Protein AF-A0A3T1D2M1-F1 (afdb_monomer)

Solvent-accessible surface area (backbone atoms only — not comparable to full-atom values): 4278 Å² total; per-residue (Å²): 132,87,87,71,50,73,70,58,49,46,50,70,75,47,40,73,67,57,51,51,52,39,69,77,33,63,79,47,44,64,53,53,51,52,49,53,52,50,53,51,51,49,51,53,50,52,52,53,51,50,54,49,52,53,50,51,53,51,51,51,53,51,54,51,52,52,58,53,57,62,62,75,76,107

Mean predicted aligned error: 13.31 Å

Sequence (74 aa):
MANISNEELEKILISDESRKYLEEHPSINGRAAKIYASESLNCATNKATYELNKAVKKVNNVMTKLKFTTKTQG

Organism: NCBI:txid2507935

Foldseek 3Di:
DDPDDVVNVCCVVAPPVNVVVCVVCVVCVVVVVVVVVVVVVVVVVVVVVVVVVVVVVVVVVVVVVVVVVVVVVD

Secondary structure (DSSP, 8-state):
-----HHHHHHHHS-HHHHHHHHH-HHHHHHHHHHHHHHHHHHHHHHHHHHHHHHHHHHHHHHHHHHHHHHS--

pLDDT: mean 72.81, std 11.51, range [43.03, 9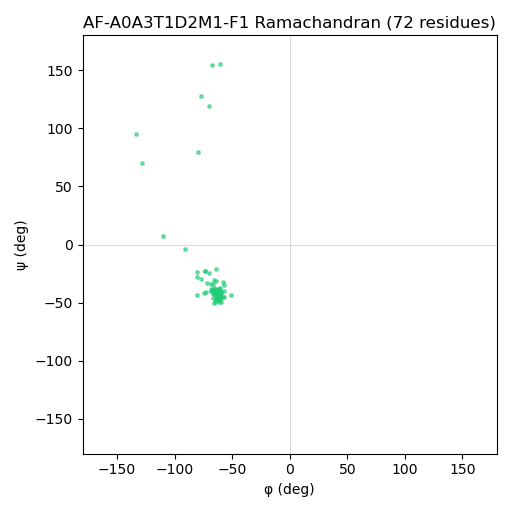2.31]

Structure (mmCIF, N/CA/C/O backbone):
data_AF-A0A3T1D2M1-F1
#
_entry.id   AF-A0A3T1D2M1-F1
#
loop_
_atom_site.group_PDB
_atom_site.id
_atom_site.type_symbol
_atom_site.label_atom_id
_atom_site.label_alt_id
_atom_site.label_comp_id
_atom_site.label_asym_id
_atom_site.label_entity_id
_atom_site.label_seq_id
_atom_site.pdbx_PDB_ins_code
_atom_site.Cartn_x
_atom_site.Cartn_y
_atom_site.Cartn_z
_atom_site.occupancy
_atom_site.B_iso_or_equiv
_atom_site.auth_seq_id
_atom_site.auth_comp_id
_atom_site.auth_asym_id
_atom_site.auth_atom_id
_atom_site.pdbx_PDB_model_num
ATOM 1 N N . MET A 1 1 ? -17.277 12.861 -6.842 1.00 43.03 1 MET A N 1
ATOM 2 C CA . MET A 1 1 ? -16.102 11.976 -6.992 1.00 43.03 1 MET A CA 1
ATOM 3 C C . MET A 1 1 ? -15.778 11.947 -8.469 1.00 43.03 1 MET A C 1
ATOM 5 O O . MET A 1 1 ? -16.686 11.678 -9.241 1.00 43.03 1 MET A O 1
ATOM 9 N N . ALA A 1 2 ? -14.573 12.351 -8.868 1.00 51.78 2 ALA A N 1
ATOM 10 C CA . ALA A 1 2 ? -14.197 12.337 -10.278 1.00 51.78 2 ALA A CA 1
ATOM 11 C C . ALA A 1 2 ? -14.037 10.877 -10.734 1.00 51.78 2 ALA A C 1
ATOM 13 O O . ALA A 1 2 ? -13.227 10.149 -10.162 1.00 51.78 2 ALA A O 1
ATOM 14 N N . ASN A 1 3 ? -14.833 10.456 -11.719 1.00 66.12 3 ASN A N 1
ATOM 15 C CA . ASN A 1 3 ? -14.678 9.169 -12.397 1.00 66.12 3 ASN A CA 1
ATOM 16 C C . ASN A 1 3 ? -13.550 9.310 -13.423 1.00 66.12 3 ASN A C 1
ATOM 18 O O . ASN A 1 3 ? -13.811 9.545 -14.597 1.00 66.12 3 ASN A O 1
ATOM 22 N N . ILE A 1 4 ? -12.306 9.232 -12.958 1.00 67.88 4 ILE A N 1
ATOM 23 C CA . ILE A 1 4 ? -11.147 9.094 -13.841 1.00 67.88 4 ILE A CA 1
ATOM 24 C C . ILE A 1 4 ? -11.092 7.636 -14.298 1.00 67.88 4 ILE A C 1
ATOM 26 O O . ILE A 1 4 ? -11.168 6.721 -13.473 1.00 67.88 4 ILE A O 1
ATOM 30 N N . SER A 1 5 ? -11.009 7.423 -15.610 1.00 77.00 5 SER A N 1
ATOM 31 C CA . SER A 1 5 ? -10.834 6.087 -16.185 1.00 77.00 5 SER A CA 1
ATOM 32 C C . SER A 1 5 ? -9.455 5.518 -15.833 1.00 77.00 5 SER A C 1
ATOM 34 O O . SER A 1 5 ? -8.508 6.271 -15.610 1.00 77.00 5 SER A O 1
ATOM 36 N N . ASN A 1 6 ? -9.307 4.189 -15.800 1.00 71.75 6 ASN A N 1
ATOM 37 C CA . ASN A 1 6 ? -8.009 3.564 -15.509 1.00 71.75 6 ASN A CA 1
ATOM 38 C C . ASN A 1 6 ? -6.910 4.019 -16.489 1.00 71.75 6 ASN A C 1
ATOM 40 O O . ASN A 1 6 ? -5.778 4.216 -16.063 1.00 71.75 6 ASN A O 1
ATOM 44 N N . GLU A 1 7 ? -7.249 4.255 -17.760 1.00 69.75 7 GLU A N 1
ATOM 45 C CA . GLU A 1 7 ? -6.317 4.760 -18.780 1.00 69.75 7 GLU A CA 1
ATOM 46 C C . GLU A 1 7 ? -5.864 6.202 -18.509 1.00 69.75 7 GLU A C 1
ATOM 48 O O . GLU A 1 7 ? -4.697 6.541 -18.705 1.00 69.75 7 GLU A O 1
ATOM 53 N N . GLU A 1 8 ? -6.759 7.071 -18.036 1.00 67.06 8 GLU A N 1
ATOM 54 C CA . GLU A 1 8 ? -6.387 8.423 -17.603 1.00 67.06 8 GLU A CA 1
ATOM 55 C C . GLU A 1 8 ? -5.540 8.391 -16.328 1.00 67.06 8 GLU A C 1
ATOM 57 O O . GLU A 1 8 ? -4.575 9.142 -16.207 1.00 67.06 8 GLU A O 1
ATOM 62 N N . LEU A 1 9 ? -5.856 7.486 -15.399 1.00 68.88 9 LEU A N 1
ATOM 63 C CA . LEU A 1 9 ? -5.073 7.248 -14.186 1.00 68.88 9 LEU A CA 1
ATOM 64 C C . LEU A 1 9 ? -3.650 6.794 -14.525 1.00 68.88 9 LEU A C 1
ATOM 66 O O . LEU A 1 9 ? -2.690 7.274 -13.929 1.00 68.88 9 LEU A O 1
ATOM 70 N N . GLU A 1 10 ? -3.506 5.922 -15.518 1.00 60.50 10 GLU A N 1
ATOM 71 C CA . GLU A 1 10 ? -2.216 5.413 -15.977 1.00 60.50 10 GLU A CA 1
ATOM 72 C C . GLU A 1 10 ? -1.365 6.509 -16.638 1.00 60.50 10 GLU A C 1
ATOM 74 O O . GLU A 1 10 ? -0.171 6.606 -16.356 1.00 60.50 10 GLU A O 1
ATOM 79 N N . LYS A 1 11 ? -1.981 7.400 -17.430 1.00 63.47 11 LYS A N 1
ATOM 80 C CA . LYS A 1 11 ? -1.309 8.578 -18.018 1.00 63.47 11 LYS A CA 1
ATOM 81 C C . LYS A 1 11 ? -0.870 9.607 -16.975 1.00 63.47 11 LYS A C 1
ATOM 83 O O . LYS A 1 11 ? 0.153 10.261 -17.157 1.00 63.47 11 LYS A O 1
ATOM 88 N N . ILE A 1 12 ? -1.633 9.764 -15.892 1.00 65.56 12 ILE A N 1
ATOM 89 C CA . ILE A 1 12 ? -1.284 10.668 -14.784 1.00 65.56 12 ILE A CA 1
ATOM 90 C C . ILE A 1 12 ? -0.151 10.078 -13.938 1.00 65.56 12 ILE A C 1
ATOM 92 O O . ILE A 1 12 ? 0.750 10.802 -13.519 1.00 65.56 12 ILE A O 1
ATOM 96 N N . LEU A 1 13 ? -0.201 8.772 -13.665 1.00 61.84 13 LEU A N 1
ATOM 97 C CA . LEU A 1 13 ? 0.767 8.095 -12.800 1.00 61.84 13 LEU A CA 1
ATOM 98 C C . LEU A 1 13 ? 2.106 7.833 -13.494 1.00 61.84 13 LEU A C 1
ATOM 100 O O . LEU A 1 13 ? 3.136 7.800 -12.821 1.00 61.84 13 LEU A O 1
ATOM 104 N N . ILE A 1 14 ? 2.102 7.644 -14.816 1.00 66.31 14 ILE A N 1
ATOM 105 C CA . ILE A 1 14 ? 3.304 7.385 -15.607 1.00 66.31 14 ILE A CA 1
ATOM 106 C C . ILE A 1 14 ? 3.266 8.276 -16.847 1.00 66.31 14 ILE A C 1
ATOM 108 O O . ILE A 1 14 ? 2.672 7.920 -17.866 1.00 66.31 14 ILE A O 1
ATOM 112 N N . SER A 1 15 ? 3.923 9.434 -16.757 1.00 72.81 15 SER A N 1
ATOM 113 C CA . SER A 1 15 ? 4.083 10.336 -17.899 1.00 72.81 15 SER A CA 1
ATOM 114 C C . SER A 1 15 ? 4.848 9.662 -19.044 1.00 72.81 15 SER A C 1
ATOM 116 O O . SER A 1 15 ? 5.666 8.764 -18.820 1.00 72.81 15 SER A O 1
ATOM 118 N N . ASP A 1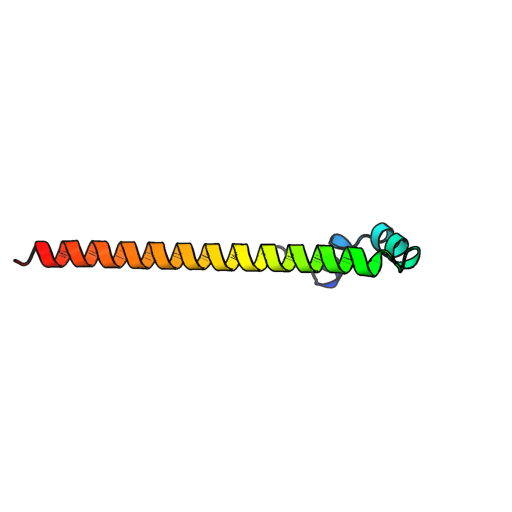 16 ? 4.638 10.135 -20.274 1.00 72.62 16 ASP A N 1
ATOM 119 C CA . ASP A 1 16 ? 5.352 9.630 -21.457 1.00 72.62 16 ASP A CA 1
ATOM 120 C C . ASP A 1 16 ? 6.881 9.767 -21.320 1.00 72.62 16 ASP A C 1
ATOM 122 O O . ASP A 1 16 ? 7.631 8.910 -21.784 1.00 72.62 16 ASP A O 1
ATOM 126 N N . GLU A 1 17 ? 7.353 10.799 -20.615 1.00 66.31 17 GLU A N 1
ATOM 127 C CA . GLU A 1 17 ? 8.770 10.990 -20.274 1.00 66.31 17 GLU A CA 1
ATOM 128 C C . GLU A 1 17 ? 9.282 9.917 -19.311 1.00 66.31 17 GLU A C 1
ATOM 130 O O . GLU A 1 17 ? 10.361 9.364 -19.520 1.00 66.31 17 GLU A O 1
ATOM 135 N N . SER A 1 18 ? 8.492 9.569 -18.291 1.00 68.88 18 SER A N 1
ATOM 136 C CA . SER A 1 18 ? 8.834 8.491 -17.357 1.00 68.88 18 SER A CA 1
ATOM 137 C C . SER A 1 18 ? 8.874 7.142 -18.075 1.00 68.88 18 SER A C 1
ATOM 139 O O . SER A 1 18 ? 9.759 6.329 -17.818 1.00 68.88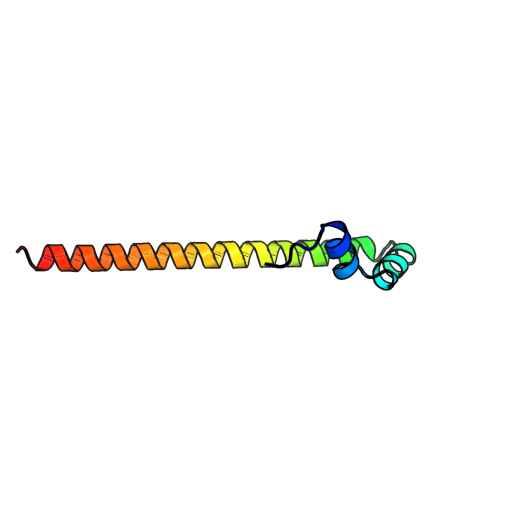 18 SER A O 1
ATOM 141 N N . ARG A 1 19 ? 7.948 6.918 -19.014 1.00 69.00 19 ARG A N 1
ATOM 142 C CA . ARG A 1 19 ? 7.891 5.699 -19.826 1.00 69.00 19 ARG A CA 1
ATOM 143 C C . ARG A 1 19 ? 9.118 5.570 -20.733 1.00 69.00 19 ARG A C 1
ATOM 145 O O . ARG A 1 19 ? 9.796 4.548 -20.668 1.00 69.00 19 ARG A O 1
ATOM 152 N N . LYS A 1 20 ? 9.465 6.626 -21.478 1.00 72.62 20 LYS A N 1
ATOM 153 C CA . LYS A 1 20 ? 10.685 6.669 -22.306 1.00 72.62 20 LYS A CA 1
ATOM 154 C C . LYS A 1 20 ? 11.954 6.443 -21.492 1.00 72.62 20 LYS A C 1
ATOM 156 O O . LYS A 1 20 ? 12.793 5.638 -21.877 1.00 72.62 20 LYS A O 1
ATOM 161 N N . TYR A 1 21 ? 12.071 7.097 -20.339 1.00 70.38 21 TYR A N 1
ATOM 162 C CA . TYR A 1 21 ? 13.233 6.939 -19.468 1.00 70.38 21 TYR A CA 1
ATOM 163 C C . TYR A 1 21 ? 13.403 5.491 -18.973 1.00 70.38 21 TYR A C 1
ATOM 165 O O . TYR A 1 21 ? 14.518 4.977 -18.897 1.00 70.38 21 TYR A O 1
ATOM 173 N N . LEU A 1 22 ? 12.303 4.802 -18.657 1.00 69.38 22 LEU A N 1
ATOM 174 C CA . LEU A 1 22 ? 12.330 3.397 -18.240 1.00 69.38 22 LEU A CA 1
ATOM 175 C C . LEU A 1 22 ? 12.654 2.434 -19.394 1.00 69.38 22 LEU A C 1
ATOM 177 O O . LEU A 1 22 ? 13.307 1.414 -19.162 1.00 69.38 22 LEU A O 1
ATOM 181 N N . GLU A 1 23 ? 12.231 2.751 -20.619 1.00 68.94 23 GLU A N 1
ATOM 182 C CA . GLU A 1 23 ? 12.583 1.999 -21.833 1.00 68.94 23 GLU A CA 1
ATOM 183 C C . GLU A 1 23 ? 14.071 2.153 -22.193 1.00 68.94 23 GLU A C 1
ATOM 185 O O . GLU A 1 23 ? 14.727 1.167 -22.531 1.00 68.94 23 GLU A O 1
ATOM 190 N N . GLU A 1 24 ? 14.628 3.358 -22.051 1.00 72.75 24 GLU A N 1
ATOM 191 C CA . GLU A 1 24 ? 16.047 3.654 -22.302 1.00 72.75 24 GLU A CA 1
ATOM 192 C C . GLU A 1 24 ? 16.976 3.112 -21.199 1.00 72.75 24 GLU A C 1
ATOM 194 O O . GLU A 1 24 ? 18.161 2.855 -21.435 1.00 72.75 24 GLU A O 1
ATOM 199 N N . HIS A 1 25 ? 16.443 2.879 -19.995 1.00 69.25 25 HIS A N 1
ATOM 200 C CA . HIS A 1 25 ? 17.199 2.387 -18.845 1.00 69.25 25 HIS A CA 1
ATOM 201 C C . HIS A 1 25 ? 16.556 1.145 -18.192 1.00 69.25 25 HIS A C 1
ATOM 203 O O . HIS A 1 25 ? 16.112 1.190 -17.039 1.00 69.25 25 HIS A O 1
ATOM 209 N N . PRO A 1 26 ? 16.581 -0.028 -18.854 1.00 64.44 26 PRO A N 1
ATOM 210 C CA . PRO A 1 26 ? 15.936 -1.249 -18.357 1.00 64.44 26 PRO A CA 1
ATOM 211 C C . PRO A 1 26 ? 16.529 -1.782 -17.039 1.00 64.44 26 PRO A C 1
ATOM 213 O O . PRO A 1 26 ? 15.855 -2.490 -16.293 1.00 64.44 26 PRO A O 1
ATOM 216 N N . SER A 1 27 ? 17.764 -1.408 -16.688 1.00 68.50 27 SER A N 1
ATOM 217 C CA . SER A 1 27 ? 18.354 -1.697 -15.371 1.00 68.50 27 SER A CA 1
ATOM 218 C C . SER A 1 27 ? 17.713 -0.886 -14.232 1.00 68.50 27 SER A C 1
ATOM 220 O O . SER A 1 27 ? 17.713 -1.326 -13.079 1.00 68.50 27 SER A O 1
ATOM 222 N N . ILE A 1 28 ? 17.121 0.273 -14.544 1.00 63.06 28 ILE A N 1
ATOM 223 C CA . ILE A 1 28 ? 16.399 1.138 -13.605 1.00 63.06 28 ILE A CA 1
ATOM 224 C C . ILE A 1 28 ? 14.977 0.624 -13.376 1.00 63.06 28 ILE A C 1
ATOM 226 O O . ILE A 1 28 ? 14.488 0.765 -12.258 1.00 63.06 28 ILE A O 1
ATOM 230 N N . ASN A 1 29 ? 14.355 -0.070 -14.339 1.00 63.88 29 ASN A N 1
ATOM 231 C CA . ASN A 1 29 ? 13.037 -0.704 -14.164 1.00 63.88 29 ASN A CA 1
ATOM 232 C C . ASN A 1 29 ? 12.977 -1.587 -12.908 1.00 63.88 29 ASN A C 1
ATOM 234 O O . ASN A 1 29 ? 12.047 -1.479 -12.111 1.00 63.88 29 ASN A O 1
ATOM 238 N N . GLY A 1 30 ? 14.016 -2.391 -12.657 1.00 65.12 30 GLY A N 1
ATOM 239 C CA . GLY A 1 30 ? 14.098 -3.206 -11.441 1.00 65.12 30 GLY A CA 1
ATOM 240 C C . GLY A 1 30 ? 14.221 -2.385 -10.149 1.00 65.12 30 GLY A C 1
ATOM 241 O O . GLY A 1 30 ? 13.742 -2.807 -9.096 1.00 65.12 30 GLY A O 1
ATOM 242 N N . ARG A 1 31 ? 14.842 -1.199 -10.205 1.00 64.06 31 ARG A N 1
ATOM 243 C CA . ARG A 1 31 ? 14.993 -0.290 -9.056 1.00 64.06 31 ARG A CA 1
ATOM 244 C C . ARG A 1 31 ? 13.722 0.523 -8.810 1.00 64.06 31 ARG A C 1
ATOM 246 O O . ARG A 1 31 ? 13.288 0.613 -7.666 1.00 64.06 31 ARG A O 1
ATOM 253 N N . ALA A 1 32 ? 13.105 1.044 -9.866 1.00 66.62 32 ALA A N 1
ATOM 254 C CA . ALA A 1 32 ? 11.824 1.735 -9.820 1.00 66.62 32 ALA A CA 1
ATOM 255 C C . ALA A 1 32 ? 10.719 0.800 -9.307 1.00 66.62 32 ALA A C 1
ATOM 257 O O . ALA A 1 32 ? 10.032 1.146 -8.350 1.00 66.62 32 ALA A O 1
ATOM 258 N N . ALA A 1 33 ? 10.624 -0.427 -9.833 1.00 68.69 33 ALA A N 1
ATOM 259 C CA . ALA A 1 33 ? 9.658 -1.426 -9.370 1.00 68.69 33 ALA A CA 1
ATOM 260 C C . ALA A 1 33 ? 9.800 -1.739 -7.870 1.00 68.69 33 ALA A C 1
ATOM 262 O O . ALA A 1 33 ? 8.797 -1.843 -7.165 1.00 68.69 33 ALA A O 1
ATOM 263 N N . LYS A 1 34 ? 11.033 -1.827 -7.348 1.00 65.00 34 LYS A N 1
ATOM 264 C CA . LYS A 1 34 ? 11.278 -2.016 -5.906 1.00 65.00 34 LYS A CA 1
ATOM 265 C C . LYS A 1 34 ? 10.802 -0.830 -5.067 1.00 65.00 34 LYS A C 1
ATOM 267 O O . LYS A 1 34 ? 10.233 -1.047 -3.998 1.00 65.00 34 LYS A O 1
ATOM 272 N N . ILE A 1 35 ? 11.017 0.400 -5.536 1.00 68.75 35 ILE A N 1
ATOM 273 C CA . ILE A 1 35 ? 10.557 1.614 -4.847 1.00 68.75 35 ILE A CA 1
ATOM 274 C C . ILE A 1 35 ? 9.026 1.656 -4.840 1.00 68.75 35 ILE A C 1
ATOM 276 O O . ILE A 1 35 ? 8.436 1.750 -3.769 1.00 68.75 35 ILE A O 1
ATOM 280 N N . TYR A 1 36 ? 8.375 1.471 -5.993 1.00 73.69 36 TYR A N 1
ATOM 281 C CA . TYR A 1 36 ? 6.912 1.448 -6.080 1.00 73.69 36 TYR A CA 1
ATOM 282 C C . TYR A 1 36 ? 6.282 0.335 -5.236 1.00 73.69 36 TYR A C 1
ATOM 284 O O . TYR A 1 36 ? 5.276 0.577 -4.568 1.00 73.69 36 TYR A O 1
ATOM 292 N N . ALA A 1 37 ? 6.874 -0.864 -5.209 1.00 63.56 37 ALA A N 1
ATOM 293 C CA . ALA A 1 37 ? 6.409 -1.954 -4.353 1.00 63.56 37 ALA A CA 1
ATOM 294 C C . ALA A 1 37 ? 6.529 -1.604 -2.859 1.00 63.56 37 ALA A C 1
ATOM 296 O O . ALA A 1 37 ? 5.604 -1.864 -2.090 1.00 63.56 37 ALA A O 1
ATOM 297 N N . SER A 1 38 ? 7.636 -0.969 -2.460 1.00 66.31 38 SER A N 1
ATOM 298 C CA . SER A 1 38 ? 7.872 -0.542 -1.073 1.00 66.31 38 SER A CA 1
ATOM 299 C C . SER A 1 38 ? 6.891 0.551 -0.642 1.00 66.31 38 SER A C 1
ATOM 301 O O . SER A 1 38 ? 6.269 0.442 0.412 1.00 66.31 38 SER A O 1
ATOM 303 N N . GLU A 1 39 ? 6.680 1.561 -1.485 1.00 72.81 39 GLU A N 1
ATOM 304 C CA . GLU A 1 39 ? 5.716 2.638 -1.231 1.00 72.81 39 GLU A CA 1
ATOM 305 C C . GLU A 1 39 ? 4.270 2.123 -1.203 1.00 72.81 39 GLU A C 1
ATOM 307 O O . GLU A 1 39 ? 3.483 2.507 -0.335 1.00 72.81 39 GLU A O 1
ATOM 312 N N . SER A 1 40 ? 3.924 1.180 -2.087 1.00 72.69 40 SER A N 1
ATOM 313 C CA . SER A 1 40 ? 2.607 0.528 -2.087 1.00 72.69 40 SER A CA 1
ATOM 314 C C . SER A 1 40 ? 2.362 -0.251 -0.792 1.00 72.69 40 SER A C 1
ATOM 316 O O . SER A 1 40 ? 1.283 -0.150 -0.203 1.00 72.69 40 SER A O 1
ATOM 318 N N . LEU A 1 41 ? 3.371 -0.984 -0.308 1.00 72.75 41 LEU A N 1
ATOM 319 C CA . LEU A 1 41 ? 3.303 -1.713 0.960 1.00 72.75 41 LEU A CA 1
ATOM 320 C C . LEU A 1 41 ? 3.181 -0.762 2.160 1.00 72.75 41 LEU A C 1
ATOM 322 O O . LEU A 1 41 ? 2.362 -1.002 3.053 1.00 72.75 41 LEU A O 1
ATOM 326 N N . ASN A 1 42 ? 3.938 0.338 2.166 1.00 74.38 42 ASN A N 1
ATOM 327 C CA . ASN A 1 42 ? 3.853 1.372 3.199 1.00 74.38 42 ASN A CA 1
ATOM 328 C C . ASN A 1 42 ? 2.452 1.996 3.247 1.00 74.38 42 ASN A C 1
ATOM 330 O O . ASN A 1 42 ? 1.846 2.093 4.317 1.00 74.38 42 ASN A O 1
ATOM 334 N N . CYS A 1 43 ? 1.894 2.359 2.090 1.00 80.81 43 CYS A N 1
ATOM 335 C CA . CYS A 1 43 ? 0.546 2.912 1.986 1.00 80.81 43 CYS A CA 1
ATOM 336 C C . CYS A 1 43 ? -0.520 1.928 2.502 1.00 80.81 43 CYS A C 1
ATOM 338 O O . CYS A 1 43 ? -1.370 2.299 3.320 1.00 80.81 43 CYS A O 1
ATOM 340 N N . ALA A 1 44 ? -0.439 0.654 2.098 1.00 77.44 44 ALA A N 1
ATOM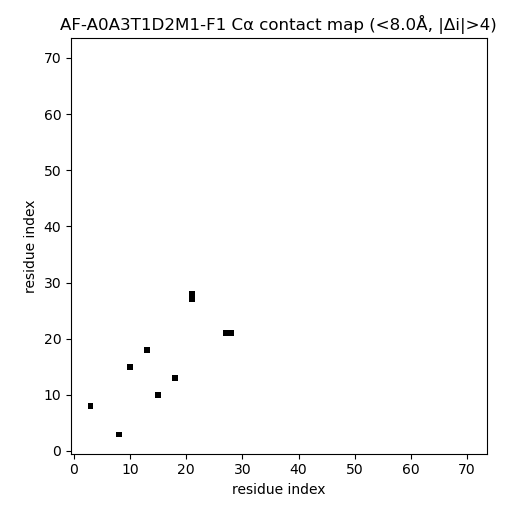 341 C CA . ALA A 1 44 ? -1.346 -0.392 2.571 1.00 77.44 44 ALA A CA 1
ATOM 342 C C . ALA A 1 44 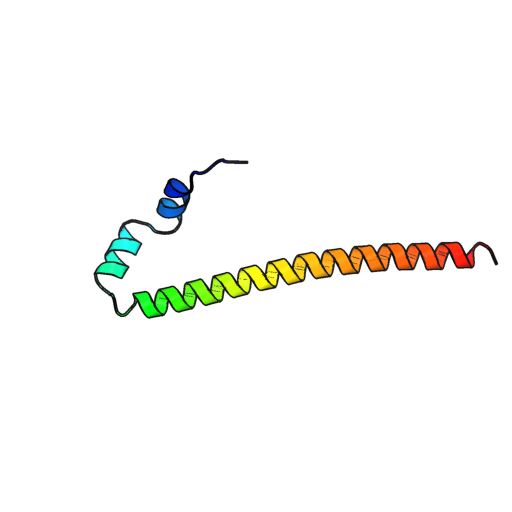? -1.263 -0.586 4.097 1.00 77.44 44 ALA A C 1
ATOM 344 O O . ALA A 1 44 ? -2.293 -0.658 4.773 1.00 77.44 44 ALA A O 1
ATOM 345 N N . THR A 1 45 ? -0.048 -0.591 4.649 1.00 84.00 45 THR A N 1
ATOM 346 C CA . THR A 1 45 ? 0.206 -0.731 6.093 1.00 84.00 45 THR A CA 1
ATOM 347 C C . THR A 1 45 ? -0.360 0.448 6.884 1.00 84.00 45 THR A C 1
ATOM 349 O O . THR A 1 45 ? -1.033 0.258 7.902 1.00 84.00 45 THR A O 1
ATOM 352 N N . ASN A 1 46 ? -0.164 1.673 6.393 1.00 86.25 46 ASN A N 1
ATOM 353 C CA . ASN A 1 46 ? -0.704 2.881 7.015 1.00 86.25 46 ASN A CA 1
ATOM 354 C C . ASN A 1 46 ? -2.238 2.879 7.019 1.00 86.25 46 ASN A C 1
ATOM 356 O O . ASN A 1 46 ? -2.858 3.194 8.038 1.00 86.25 46 ASN A O 1
ATOM 360 N N . LYS A 1 47 ? -2.863 2.456 5.914 1.00 89.75 47 LYS A N 1
ATOM 361 C CA . LYS A 1 47 ? -4.323 2.320 5.823 1.00 89.75 47 LYS A CA 1
ATOM 362 C C . LYS A 1 47 ? -4.861 1.270 6.797 1.00 89.75 47 LYS A C 1
ATOM 364 O O . LYS A 1 47 ? -5.833 1.540 7.502 1.00 89.75 47 LYS A O 1
ATOM 369 N N . ALA A 1 48 ? -4.219 0.104 6.875 1.00 84.19 48 ALA A N 1
ATOM 370 C CA . ALA A 1 48 ? -4.597 -0.946 7.820 1.00 84.19 48 ALA A CA 1
ATOM 371 C C . ALA A 1 48 ? -4.487 -0.460 9.276 1.00 84.19 48 ALA A C 1
ATOM 373 O O . ALA A 1 48 ? -5.414 -0.637 10.066 1.00 84.19 48 ALA A O 1
ATOM 374 N N . THR A 1 49 ? -3.396 0.234 9.606 1.00 90.00 49 THR A N 1
ATOM 375 C CA . THR A 1 49 ? -3.165 0.821 10.935 1.00 90.00 49 THR A CA 1
ATOM 376 C C . THR A 1 49 ? -4.228 1.861 11.289 1.00 90.00 49 THR A C 1
ATOM 378 O O . THR A 1 49 ? -4.737 1.883 12.412 1.00 90.00 49 THR A O 1
ATOM 381 N N . TYR A 1 50 ? -4.610 2.715 10.336 1.00 92.31 50 TYR A N 1
ATOM 382 C CA . TYR A 1 50 ? -5.668 3.704 10.532 1.00 92.31 50 TYR A CA 1
ATOM 383 C C . TYR A 1 50 ? -7.022 3.052 10.854 1.00 92.31 50 TYR A C 1
ATOM 385 O O . TYR A 1 50 ? -7.667 3.426 11.839 1.00 92.31 50 TYR A O 1
ATOM 393 N N . GLU A 1 51 ? -7.445 2.058 10.067 1.00 90.94 51 GLU A N 1
ATOM 394 C CA . GLU A 1 51 ? -8.718 1.363 10.299 1.00 90.94 51 GLU A CA 1
ATOM 395 C C . GLU A 1 51 ? -8.707 0.574 11.616 1.00 90.94 51 GLU A C 1
ATOM 397 O O . GLU A 1 51 ? -9.692 0.608 12.359 1.00 90.94 51 GLU A O 1
ATOM 402 N N . LEU A 1 52 ? -7.575 -0.045 11.973 1.00 90.44 52 LEU A N 1
ATOM 403 C CA . LEU A 1 52 ? -7.401 -0.700 13.270 1.00 90.44 52 LEU A CA 1
ATOM 404 C C . LEU A 1 52 ? -7.577 0.298 14.423 1.00 90.44 52 LEU A C 1
ATOM 406 O O . LEU A 1 52 ? -8.375 0.066 15.331 1.00 90.44 52 LEU A O 1
ATOM 410 N N . ASN A 1 53 ? -6.903 1.447 14.366 1.00 90.38 53 ASN A N 1
ATOM 411 C CA . ASN A 1 53 ? -7.010 2.485 15.394 1.00 90.38 53 ASN A CA 1
ATOM 412 C C . ASN A 1 53 ? -8.438 3.028 15.528 1.00 90.38 53 ASN A C 1
ATOM 414 O O . ASN A 1 53 ? -8.915 3.304 16.633 1.00 90.38 53 ASN A O 1
ATOM 418 N N . LYS A 1 54 ? -9.151 3.164 14.410 1.00 91.81 54 LYS A N 1
ATOM 419 C CA . LYS A 1 54 ? -10.562 3.558 14.392 1.00 91.81 54 LYS A CA 1
ATOM 420 C C . LYS A 1 54 ? -11.452 2.501 15.049 1.00 91.81 54 LYS A C 1
ATOM 422 O O . LYS A 1 54 ? -12.341 2.865 15.823 1.00 91.81 54 LYS A O 1
ATOM 427 N N . ALA A 1 55 ? -11.211 1.216 14.789 1.00 89.00 55 ALA A N 1
ATOM 428 C CA . ALA A 1 55 ? -11.924 0.118 15.436 1.00 89.00 55 ALA A CA 1
ATOM 429 C C . ALA A 1 55 ? -11.656 0.083 16.950 1.00 89.00 55 ALA A C 1
ATOM 431 O O . ALA A 1 55 ? -12.604 0.066 17.735 1.00 89.00 55 ALA A O 1
ATOM 432 N N . VAL A 1 56 ? -10.391 0.191 17.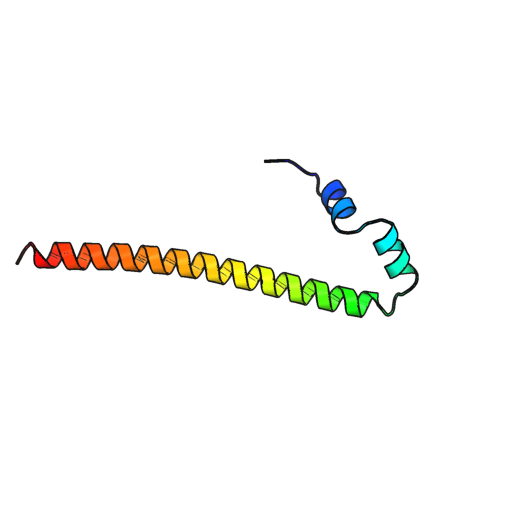369 1.00 91.62 56 VAL A N 1
ATOM 433 C CA . VAL A 1 56 ? -9.992 0.245 18.787 1.00 91.62 56 VAL A CA 1
ATOM 434 C C . VAL A 1 56 ? -10.673 1.409 19.510 1.00 91.62 56 VAL A C 1
ATOM 436 O O . VAL A 1 56 ? -11.252 1.215 20.578 1.00 91.62 56 VAL A O 1
ATOM 439 N N . LYS A 1 57 ? -10.699 2.611 18.916 1.00 91.06 57 LYS A N 1
ATOM 440 C CA . LYS A 1 57 ? -11.409 3.769 19.494 1.00 91.06 57 LYS A CA 1
ATOM 441 C C . LYS A 1 57 ? -12.905 3.505 19.682 1.00 91.06 57 LYS A C 1
ATOM 443 O O . LYS A 1 57 ? -13.459 3.862 20.721 1.00 91.06 57 LYS A O 1
ATOM 448 N N . LYS A 1 58 ? -13.565 2.866 18.710 1.00 90.75 58 LYS A N 1
ATOM 449 C CA . LYS A 1 58 ? -14.985 2.492 18.831 1.00 90.75 58 LYS A CA 1
ATOM 450 C C . LYS A 1 58 ? -15.206 1.502 19.972 1.00 90.75 58 LYS A C 1
ATOM 452 O O . LYS A 1 58 ? -16.096 1.726 20.789 1.00 90.75 58 LYS A O 1
ATOM 457 N N . VAL A 1 59 ? -14.383 0.456 20.053 1.00 90.94 59 VAL A N 1
ATOM 458 C CA . VAL A 1 59 ? -14.461 -0.552 21.120 1.00 90.94 59 VAL A CA 1
ATOM 459 C C . VAL A 1 59 ? -14.250 0.092 22.490 1.00 90.94 59 VAL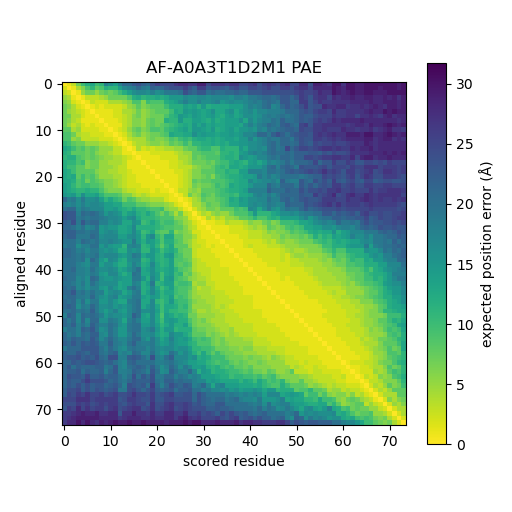 A C 1
ATOM 461 O O . VAL A 1 59 ? -15.062 -0.120 23.386 1.00 90.94 59 VAL A O 1
ATOM 464 N N . ASN A 1 60 ? -13.242 0.953 22.641 1.00 88.06 60 ASN A N 1
ATOM 465 C CA . ASN A 1 60 ? -12.981 1.664 23.896 1.00 88.06 60 ASN A CA 1
ATOM 466 C C . ASN A 1 60 ? -14.153 2.562 24.313 1.00 88.06 60 ASN A C 1
ATOM 468 O O . ASN A 1 60 ? -14.520 2.585 25.489 1.00 88.06 60 ASN A O 1
ATOM 472 N N . ASN A 1 61 ? -14.788 3.255 23.365 1.00 87.75 61 ASN A N 1
ATOM 473 C CA . ASN A 1 61 ? -15.979 4.057 23.647 1.00 87.75 61 ASN A CA 1
ATOM 474 C C . AS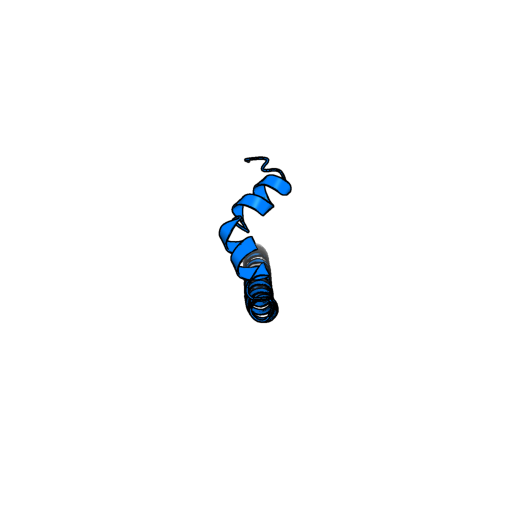N A 1 61 ? -17.157 3.196 24.122 1.00 87.75 61 ASN A C 1
ATOM 476 O O . ASN A 1 61 ? -17.829 3.565 25.086 1.00 87.75 61 ASN A O 1
ATOM 480 N N . VAL A 1 62 ? -17.404 2.049 23.480 1.00 87.56 62 VAL A N 1
ATOM 481 C CA . VAL A 1 62 ? -18.452 1.104 23.905 1.00 87.56 62 VAL A CA 1
ATOM 482 C C . VAL A 1 62 ? -18.143 0.550 25.296 1.00 87.56 62 VAL A C 1
ATOM 484 O O . VAL A 1 62 ? -18.998 0.586 26.177 1.00 87.56 62 VAL A O 1
ATOM 487 N N . MET A 1 63 ? -16.906 0.113 25.526 1.00 82.81 63 MET A N 1
ATOM 488 C CA . MET A 1 63 ? -16.469 -0.439 26.807 1.00 82.81 63 MET A CA 1
ATOM 489 C C . MET A 1 63 ? -16.571 0.586 27.943 1.00 82.81 63 MET A C 1
ATOM 491 O O . MET A 1 63 ? -16.984 0.246 29.050 1.00 82.81 63 MET A O 1
ATOM 495 N N . THR A 1 64 ? -16.254 1.853 27.669 1.00 79.81 64 THR A N 1
ATOM 496 C CA . THR A 1 64 ? -16.407 2.948 28.636 1.00 79.81 64 THR A CA 1
ATOM 497 C C . THR A 1 64 ? -17.879 3.159 28.984 1.00 79.81 64 THR A C 1
ATOM 499 O O . THR A 1 64 ? -18.225 3.179 30.162 1.00 79.81 64 THR A O 1
ATOM 502 N N . LYS A 1 65 ? -18.770 3.223 27.985 1.00 78.06 65 LYS A N 1
ATOM 503 C CA . LYS A 1 65 ? -20.222 3.349 28.208 1.00 78.06 65 LYS A CA 1
ATOM 504 C C . LYS A 1 65 ? -20.801 2.186 29.021 1.00 78.06 65 LYS A C 1
ATOM 506 O O . LYS A 1 65 ? -21.614 2.430 29.910 1.00 78.06 65 LYS A O 1
ATOM 511 N N . LEU A 1 66 ? -20.356 0.955 28.760 1.00 76.06 66 LEU A N 1
ATOM 512 C CA . LEU A 1 66 ? -20.757 -0.233 29.525 1.00 76.06 66 LEU A CA 1
ATOM 513 C C . LEU A 1 66 ? -20.312 -0.149 30.993 1.00 76.06 66 LEU A C 1
ATOM 515 O O . LEU A 1 66 ? -21.103 -0.419 31.889 1.00 76.06 66 LEU A O 1
ATOM 519 N N . LYS A 1 67 ? -19.078 0.298 31.264 1.00 75.31 67 LYS A N 1
ATOM 520 C CA . LYS A 1 67 ? -18.592 0.505 32.642 1.00 75.31 67 LYS A CA 1
ATOM 521 C C . LYS A 1 67 ? -19.359 1.593 33.401 1.00 75.31 67 LYS A C 1
ATOM 523 O O . LYS A 1 67 ? -19.467 1.515 34.621 1.00 75.31 67 LYS A O 1
ATOM 528 N N . PHE A 1 68 ? -19.859 2.617 32.708 1.00 60.97 68 PHE A N 1
ATOM 529 C CA . PHE A 1 68 ? -20.699 3.647 33.326 1.00 60.97 68 PHE A CA 1
ATOM 530 C C . PHE A 1 68 ? -22.099 3.124 33.661 1.00 60.97 68 PHE A C 1
ATOM 532 O O . PHE A 1 68 ? -22.598 3.407 34.744 1.00 60.97 68 PHE A O 1
ATOM 539 N N . THR A 1 69 ? -22.703 2.322 32.781 1.00 61.31 69 THR A N 1
ATOM 540 C CA . THR A 1 69 ? -24.056 1.776 32.995 1.00 61.31 69 THR A CA 1
ATOM 541 C C . THR A 1 69 ? -24.112 0.752 34.127 1.00 61.31 69 THR A C 1
ATOM 543 O O . THR A 1 69 ? -25.086 0.738 34.874 1.00 61.31 69 THR A O 1
ATOM 54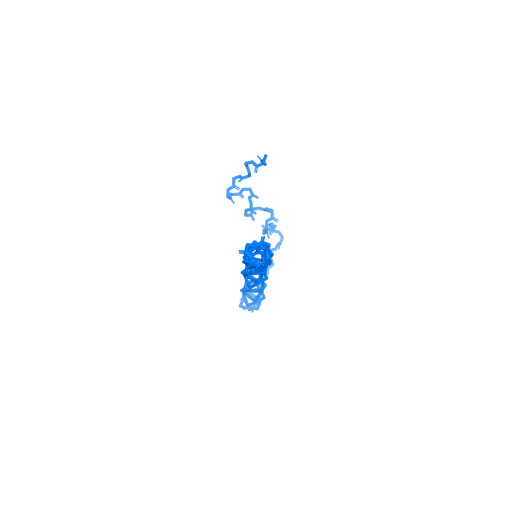6 N N . THR A 1 70 ? -23.060 -0.048 34.322 1.00 61.81 70 THR A N 1
ATOM 547 C CA . THR A 1 70 ? -22.997 -1.009 35.437 1.00 61.81 70 THR A CA 1
ATOM 548 C C . THR A 1 70 ? -22.754 -0.360 36.801 1.00 61.81 70 THR A C 1
ATOM 550 O O . THR A 1 70 ? -23.119 -0.945 37.813 1.00 61.81 70 THR A O 1
ATOM 553 N N . LYS A 1 71 ? -22.180 0.851 36.858 1.00 60.84 71 LYS A N 1
ATOM 554 C CA . LYS A 1 71 ? -21.987 1.596 38.117 1.00 60.84 71 LYS A CA 1
ATOM 555 C C . LYS A 1 71 ? -23.235 2.329 38.605 1.00 60.84 71 LYS A C 1
ATOM 557 O O . LYS A 1 71 ? -23.320 2.625 39.786 1.00 60.84 71 LYS A O 1
ATOM 562 N N . THR A 1 72 ? -24.173 2.652 37.719 1.00 58.47 72 THR A N 1
ATOM 563 C CA . THR A 1 72 ? -25.400 3.395 38.061 1.00 58.47 72 THR A CA 1
ATOM 564 C C . THR A 1 72 ? -26.581 2.501 38.445 1.00 58.47 72 THR A C 1
ATOM 566 O O . THR A 1 72 ? -27.639 3.021 38.776 1.00 58.47 72 THR A O 1
ATOM 569 N N . GLN A 1 73 ? -26.429 1.176 38.365 1.00 53.06 73 GLN A N 1
ATOM 570 C CA . GLN A 1 73 ? -27.467 0.194 38.717 1.00 53.06 73 GLN A CA 1
ATOM 571 C C . GLN A 1 73 ? -27.145 -0.608 39.993 1.00 53.06 73 GLN A C 1
ATOM 573 O O . GLN A 1 73 ? -27.858 -1.564 40.290 1.00 53.06 73 GLN A O 1
ATOM 578 N N . GLY A 1 74 ? -26.074 -0.249 40.710 1.00 46.19 74 GLY A N 1
ATOM 579 C CA . GLY A 1 74 ? -25.656 -0.872 41.971 1.00 46.19 74 GLY A CA 1
ATOM 580 C C . GLY A 1 74 ? -25.888 0.030 43.170 1.00 46.19 74 GLY A C 1
ATOM 581 O O . GLY A 1 74 ? -25.851 1.266 42.979 1.00 46.19 74 GLY A O 1
#

Radius of gyration: 23.27 Å; Cα contacts (8 Å, |Δi|>4): 5; chains: 1; bounding box: 46×16×64 Å